Protein AF-A0A3C0S0K2-F1 (afdb_monomer_lite)

Secondary structure (DSSP, 8-state):
-TTGGGPPP---TTHHHHHHHHHHHHHHHTT-HHHHHHHHHHHHHH---TTHHHHHHHHHHHHHHHTT-HHHHHHHHHHHHHH-TTSTTGGGHHHHHHHHHTT-

Foldseek 3Di:
DVVLVPDDDPLDLPVNLVSLQVVLVVCVVVVVLVSSLVSLVCSLVVHDDLERNLVSLQSNLVSCVVVVVLVSSLVSLVCCVPVRCVHPNVVCSVVSNVVSVVSD

Structure (mmCIF, N/CA/C/O backbone):
data_AF-A0A3C0S0K2-F1
#
_entry.id   AF-A0A3C0S0K2-F1
#
loop_
_atom_site.group_PDB
_atom_site.id
_atom_site.type_symbol
_atom_site.label_atom_id
_atom_site.label_alt_id
_atom_site.label_comp_id
_atom_site.label_asym_id
_atom_site.label_entity_id
_atom_site.label_seq_id
_atom_site.pdbx_PDB_ins_code
_atom_site.Cartn_x
_atom_site.Cartn_y
_atom_site.Cartn_z
_atom_site.occupancy
_atom_site.B_iso_or_equiv
_atom_site.auth_seq_id
_atom_site.auth_comp_id
_atom_site.auth_asym_id
_atom_site.auth_atom_id
_atom_site.pdbx_PDB_model_num
ATOM 1 N N . ALA A 1 1 ? -3.586 -6.189 -18.443 1.00 55.25 1 ALA A N 1
ATOM 2 C CA . ALA A 1 1 ? -2.482 -7.106 -18.078 1.00 55.25 1 ALA A CA 1
ATOM 3 C C . ALA A 1 1 ? -1.516 -7.394 -19.241 1.00 55.25 1 ALA A C 1
ATOM 5 O O . ALA A 1 1 ? -0.337 -7.124 -19.076 1.00 55.25 1 ALA A O 1
ATOM 6 N N . LYS A 1 2 ? -1.979 -7.833 -20.431 1.00 55.84 2 LYS A N 1
ATOM 7 C CA . LYS A 1 2 ? -1.125 -8.207 -21.593 1.00 55.84 2 LYS A CA 1
ATOM 8 C C . LYS A 1 2 ? -0.047 -7.196 -22.038 1.00 55.84 2 LYS A C 1
ATOM 10 O O . LYS A 1 2 ? 0.956 -7.594 -22.612 1.00 55.84 2 LYS A O 1
ATOM 15 N N . ALA A 1 3 ? -0.228 -5.895 -21.796 1.00 57.72 3 ALA A N 1
ATOM 16 C CA . ALA A 1 3 ? 0.758 -4.880 -22.187 1.00 57.72 3 ALA A CA 1
ATOM 17 C C . ALA A 1 3 ? 2.053 -4.923 -21.348 1.00 57.72 3 ALA A C 1
ATOM 19 O O . ALA A 1 3 ? 3.106 -4.538 -21.847 1.00 57.72 3 ALA A O 1
ATOM 20 N N . LEU A 1 4 ? 1.990 -5.416 -20.105 1.00 62.00 4 LEU A N 1
ATOM 21 C CA . LEU A 1 4 ? 3.137 -5.450 -19.190 1.00 62.00 4 LEU A CA 1
ATOM 22 C C . LEU A 1 4 ? 3.969 -6.738 -19.331 1.00 62.00 4 LEU A C 1
ATOM 24 O O . LEU A 1 4 ? 5.100 -6.778 -18.865 1.00 62.00 4 LEU A O 1
ATOM 28 N N . GLU A 1 5 ? 3.469 -7.759 -20.042 1.00 61.16 5 GLU A N 1
ATOM 29 C CA . GLU A 1 5 ? 4.178 -9.036 -20.271 1.00 61.16 5 GLU A CA 1
ATOM 30 C C . GLU A 1 5 ? 5.475 -8.880 -21.083 1.00 61.16 5 GLU A C 1
ATOM 32 O O . GLU A 1 5 ? 6.340 -9.748 -21.042 1.00 61.16 5 GLU A O 1
ATOM 37 N N . LYS A 1 6 ? 5.625 -7.775 -21.825 1.00 69.06 6 LYS A N 1
ATOM 38 C CA . LYS A 1 6 ? 6.830 -7.481 -22.619 1.00 69.06 6 LYS A CA 1
ATOM 39 C C . LYS A 1 6 ? 7.910 -6.732 -21.837 1.00 69.06 6 LYS A C 1
ATOM 41 O O . LYS A 1 6 ? 8.968 -6.451 -22.394 1.00 69.06 6 LYS A O 1
ATOM 46 N N . TYR A 1 7 ? 7.641 -6.363 -20.588 1.00 76.31 7 TYR A N 1
ATOM 47 C CA . TYR A 1 7 ? 8.609 -5.656 -19.764 1.00 76.31 7 TYR A CA 1
ATOM 48 C C . TYR A 1 7 ? 9.635 -6.635 -19.185 1.00 76.31 7 TYR A C 1
ATOM 50 O O . TYR A 1 7 ? 9.279 -7.581 -18.485 1.00 76.31 7 TYR A O 1
ATOM 58 N N . ALA A 1 8 ? 10.915 -6.384 -19.454 1.00 78.75 8 ALA A N 1
ATOM 59 C CA . ALA A 1 8 ? 12.014 -7.048 -18.768 1.00 78.75 8 ALA A CA 1
ATOM 60 C C . ALA A 1 8 ? 12.430 -6.197 -17.554 1.00 78.75 8 ALA A C 1
ATOM 62 O O . ALA A 1 8 ? 12.617 -4.990 -17.728 1.00 78.75 8 ALA A O 1
ATOM 63 N N . PRO A 1 9 ? 12.593 -6.785 -16.351 1.00 79.06 9 PRO A N 1
ATOM 64 C CA . PRO A 1 9 ? 13.119 -6.066 -15.193 1.00 79.06 9 PRO A CA 1
ATOM 65 C C . PRO A 1 9 ? 14.435 -5.372 -15.541 1.00 79.06 9 PRO A C 1
ATOM 67 O O . PRO A 1 9 ? 15.355 -6.017 -16.047 1.00 79.06 9 PRO A O 1
ATOM 70 N N . THR A 1 10 ? 14.529 -4.069 -15.282 1.00 86.56 10 THR A N 1
ATOM 71 C CA . THR A 1 10 ? 15.724 -3.284 -15.622 1.00 86.56 10 THR A CA 1
ATOM 72 C C . THR A 1 10 ? 16.639 -3.073 -14.420 1.00 86.56 10 THR A C 1
ATOM 74 O O . THR A 1 10 ? 17.735 -2.537 -14.571 1.00 86.56 10 THR A O 1
ATOM 77 N N . GLY A 1 11 ? 16.201 -3.486 -13.224 1.00 87.06 11 GLY A N 1
ATOM 78 C CA . GLY A 1 11 ? 16.875 -3.188 -11.962 1.00 87.06 11 GLY A CA 1
ATOM 79 C C . GLY A 1 11 ? 16.614 -1.759 -11.482 1.00 87.06 11 GLY A C 1
ATOM 80 O O . GLY A 1 11 ? 17.217 -1.315 -10.505 1.00 87.06 11 GLY A O 1
ATOM 81 N N . SER A 1 12 ? 15.718 -1.026 -12.148 1.00 93.38 12 SER A N 1
ATOM 82 C CA . SER A 1 12 ? 15.357 0.325 -11.743 1.00 93.38 12 SER A CA 1
ATOM 83 C C . SER A 1 12 ? 14.617 0.284 -10.415 1.00 93.38 12 SER A C 1
ATOM 85 O O . SER A 1 12 ? 13.582 -0.367 -10.287 1.00 93.38 12 SER A O 1
ATOM 87 N N . GLN A 1 13 ? 15.094 1.060 -9.444 1.00 94.06 13 GLN A N 1
ATOM 88 C CA . GLN A 1 13 ? 14.435 1.181 -8.143 1.00 94.06 13 GLN A CA 1
ATOM 89 C C . GLN A 1 13 ? 13.025 1.780 -8.239 1.00 94.06 13 GLN A C 1
ATOM 91 O O . GLN A 1 13 ? 12.244 1.622 -7.311 1.00 94.06 13 GLN A O 1
ATOM 96 N N . ILE A 1 14 ? 12.684 2.438 -9.353 1.00 94.62 14 ILE A N 1
ATOM 97 C CA . ILE A 1 14 ? 11.382 3.083 -9.557 1.00 94.62 14 ILE A CA 1
ATOM 98 C C . ILE A 1 14 ? 10.550 2.364 -10.622 1.00 94.62 14 ILE A C 1
ATOM 100 O O . ILE A 1 14 ? 9.375 2.093 -10.389 1.00 94.62 14 ILE A O 1
ATOM 104 N N . LEU A 1 15 ? 11.124 2.034 -11.786 1.00 93.88 15 LEU A N 1
ATOM 105 C CA . LEU A 1 15 ? 10.339 1.452 -12.883 1.00 93.88 15 LEU A CA 1
ATOM 106 C C . LEU A 1 15 ? 9.921 0.009 -12.598 1.00 93.88 15 LEU A C 1
ATOM 108 O O . LEU A 1 15 ? 8.774 -0.344 -12.870 1.00 93.88 15 LEU A O 1
ATOM 112 N N . ASP A 1 16 ? 10.810 -0.802 -12.020 1.00 93.88 16 ASP A N 1
ATOM 113 C CA . ASP A 1 16 ? 10.502 -2.196 -11.707 1.00 93.88 16 ASP A CA 1
ATOM 114 C C . ASP A 1 16 ? 9.286 -2.319 -10.758 1.00 93.88 16 ASP A C 1
ATOM 116 O O . ASP A 1 16 ? 8.330 -3.012 -11.121 1.00 93.88 16 ASP A O 1
ATOM 120 N N . PRO A 1 17 ? 9.251 -1.668 -9.569 1.00 96.50 17 PRO A N 1
ATOM 121 C CA . PRO A 1 17 ? 8.077 -1.738 -8.700 1.00 96.50 17 PRO A CA 1
ATOM 122 C C . PRO A 1 17 ? 6.837 -1.125 -9.354 1.00 96.50 17 PRO A C 1
ATOM 124 O O . PRO A 1 17 ? 5.742 -1.657 -9.179 1.00 96.50 17 PRO A O 1
ATOM 127 N N . LEU A 1 18 ? 6.987 -0.058 -10.149 1.00 95.69 18 LEU A N 1
ATOM 128 C CA . LEU A 1 18 ? 5.862 0.579 -10.831 1.00 95.69 18 LEU A CA 1
ATOM 129 C C . LEU A 1 18 ? 5.157 -0.383 -11.794 1.00 95.69 18 LEU A C 1
ATOM 131 O O . LEU A 1 18 ? 3.934 -0.488 -11.761 1.00 95.69 18 LEU A O 1
ATOM 135 N N . VAL A 1 19 ? 5.903 -1.134 -12.608 1.00 94.81 19 VAL A N 1
ATOM 136 C CA . VAL A 1 19 ? 5.323 -2.118 -13.538 1.00 94.81 19 VAL A CA 1
ATOM 137 C C . VAL A 1 19 ? 4.598 -3.244 -12.797 1.00 94.81 19 VAL A C 1
ATOM 139 O O . VAL A 1 19 ? 3.490 -3.635 -13.183 1.00 94.81 19 VAL A O 1
ATOM 142 N N . ILE A 1 20 ? 5.186 -3.748 -11.709 1.00 95.38 20 ILE A N 1
ATOM 143 C CA . ILE A 1 20 ? 4.558 -4.783 -10.878 1.00 95.38 20 ILE A CA 1
ATOM 144 C C . ILE A 1 20 ? 3.252 -4.245 -10.281 1.00 95.38 20 ILE A C 1
ATOM 146 O O . ILE A 1 20 ? 2.206 -4.885 -10.376 1.00 95.38 20 ILE A O 1
ATOM 150 N N . GLY A 1 21 ? 3.280 -3.036 -9.726 1.00 96.94 21 GLY A N 1
ATOM 151 C CA . GLY A 1 21 ? 2.112 -2.427 -9.110 1.00 96.94 21 GLY A CA 1
ATOM 152 C C . GLY A 1 21 ? 1.009 -2.055 -10.102 1.00 96.94 21 GLY A C 1
ATOM 153 O O . GLY A 1 21 ? -0.161 -2.260 -9.800 1.00 96.94 21 GLY A O 1
ATOM 154 N N . LEU A 1 22 ? 1.349 -1.626 -11.322 1.00 96.31 22 LEU A N 1
ATOM 155 C CA . LEU A 1 22 ? 0.379 -1.429 -12.410 1.00 96.31 22 LEU A CA 1
ATOM 156 C C . LEU A 1 22 ? -0.300 -2.742 -12.834 1.00 96.31 22 LEU A C 1
ATOM 158 O O . LEU A 1 22 ? -1.445 -2.741 -13.290 1.00 96.31 22 LEU A O 1
ATOM 162 N N . THR A 1 23 ? 0.376 -3.881 -12.660 1.00 95.44 23 THR A N 1
ATOM 163 C CA . THR A 1 23 ? -0.264 -5.194 -12.820 1.00 95.44 23 THR A CA 1
ATOM 164 C C . THR A 1 23 ? -1.283 -5.434 -11.705 1.00 95.44 23 THR A C 1
ATOM 166 O O . THR A 1 23 ? -2.386 -5.902 -11.986 1.00 95.44 23 THR A O 1
ATOM 169 N N . GLY A 1 24 ? -0.957 -5.043 -10.469 1.00 97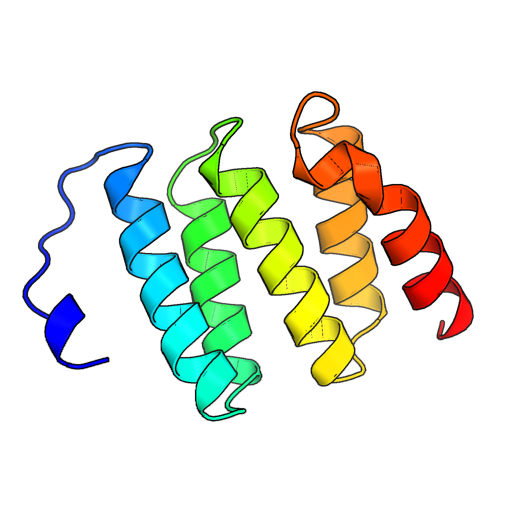.25 24 GLY A N 1
ATOM 170 C CA . GLY A 1 24 ? -1.898 -5.023 -9.346 1.00 97.25 24 GLY A CA 1
ATOM 171 C C . GLY A 1 24 ? -3.116 -4.135 -9.606 1.00 97.25 24 GLY A C 1
ATOM 172 O O . GLY A 1 24 ? -4.239 -4.591 -9.410 1.00 97.25 24 GLY A O 1
ATOM 173 N N . ASP A 1 25 ? -2.914 -2.929 -10.149 1.00 97.75 25 ASP A N 1
ATOM 174 C CA . ASP A 1 25 ? -3.999 -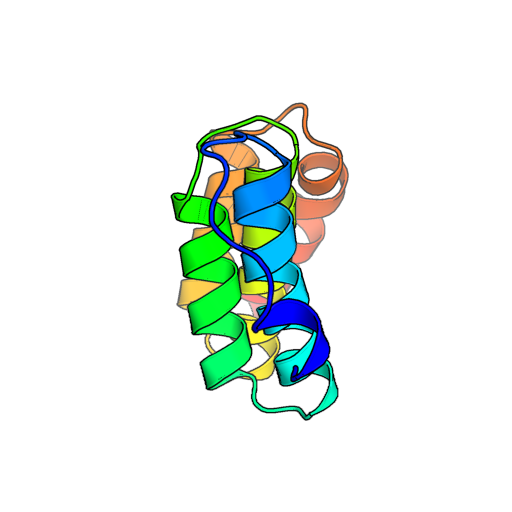2.023 -10.559 1.00 97.75 25 ASP A CA 1
ATOM 175 C C . ASP A 1 25 ? -4.939 -2.705 -11.558 1.00 97.75 25 ASP A C 1
ATOM 177 O O . ASP A 1 25 ? -6.149 -2.719 -11.355 1.00 97.75 25 ASP A O 1
ATOM 181 N N . ALA A 1 26 ? -4.398 -3.375 -12.581 1.00 96.50 26 ALA A N 1
ATOM 182 C CA . ALA A 1 26 ? -5.219 -4.092 -13.552 1.00 96.50 26 ALA A CA 1
ATOM 183 C C . ALA A 1 26 ? -6.077 -5.208 -12.922 1.00 96.50 26 ALA A C 1
ATOM 185 O O . ALA A 1 26 ? -7.200 -5.426 -13.370 1.00 96.50 26 ALA A O 1
ATOM 186 N N . TYR A 1 27 ? -5.576 -5.917 -11.906 1.00 96.62 27 TYR A N 1
ATOM 187 C CA . TYR A 1 27 ? -6.373 -6.915 -11.180 1.00 96.62 27 TYR A CA 1
ATOM 188 C C . TYR A 1 27 ? -7.389 -6.278 -10.226 1.00 96.62 27 TYR A C 1
ATOM 190 O O . TYR A 1 27 ? -8.503 -6.788 -10.105 1.00 96.62 27 TYR A O 1
ATOM 198 N N . SER A 1 28 ? -7.044 -5.147 -9.608 1.00 97.62 28 SER A N 1
ATOM 199 C CA . SER A 1 28 ? -7.950 -4.373 -8.755 1.00 97.62 28 SER A CA 1
ATOM 200 C C . SER A 1 28 ? -9.171 -3.873 -9.536 1.00 97.62 28 SER A C 1
ATOM 202 O O . SER A 1 28 ? -10.302 -4.040 -9.080 1.00 97.62 28 SER A O 1
ATOM 204 N N . GLU A 1 29 ? -8.970 -3.372 -10.761 1.00 96.69 29 GLU A N 1
ATOM 205 C CA . GLU A 1 29 ? -10.058 -2.961 -11.667 1.00 96.69 29 GLU A CA 1
ATOM 206 C C . GLU A 1 29 ? -10.978 -4.131 -12.063 1.00 96.69 29 GLU A C 1
ATOM 208 O O . GLU A 1 29 ? -12.179 -3.958 -12.265 1.00 96.69 29 GLU A O 1
ATOM 213 N N . LEU A 1 30 ? -10.439 -5.353 -12.118 1.00 96.62 30 LEU A N 1
ATOM 214 C CA . LEU A 1 30 ? -11.215 -6.582 -12.330 1.00 96.62 30 LEU A CA 1
ATOM 215 C C . LEU A 1 30 ? -11.872 -7.111 -11.043 1.00 96.62 30 LEU A C 1
ATOM 217 O O . LEU A 1 30 ? -12.514 -8.161 -11.078 1.00 96.62 30 LEU A O 1
ATOM 221 N N . LYS A 1 31 ? -11.711 -6.406 -9.915 1.00 96.94 31 LYS A N 1
ATOM 222 C CA . LYS A 1 31 ? -12.130 -6.817 -8.566 1.00 96.94 31 LYS A CA 1
ATOM 223 C C . LYS A 1 31 ? -11.514 -8.140 -8.093 1.00 96.94 31 LYS A C 1
ATOM 225 O O . LYS A 1 31 ? -11.995 -8.740 -7.134 1.00 96.94 31 LYS A O 1
ATOM 230 N N . ASP A 1 32 ? -10.422 -8.585 -8.720 1.00 97.81 32 ASP A N 1
ATOM 231 C CA . ASP A 1 32 ? -9.609 -9.710 -8.245 1.00 97.81 32 ASP A CA 1
ATOM 232 C C . ASP A 1 32 ? -8.632 -9.191 -7.180 1.00 97.81 32 ASP A C 1
ATOM 234 O O . ASP A 1 32 ? -7.426 -9.045 -7.398 1.00 97.81 32 ASP A O 1
ATOM 238 N N . TYR A 1 33 ? -9.185 -8.837 -6.016 1.00 98.12 33 TYR A N 1
ATOM 239 C CA . TYR A 1 33 ? -8.435 -8.185 -4.940 1.00 98.12 33 TYR A CA 1
ATO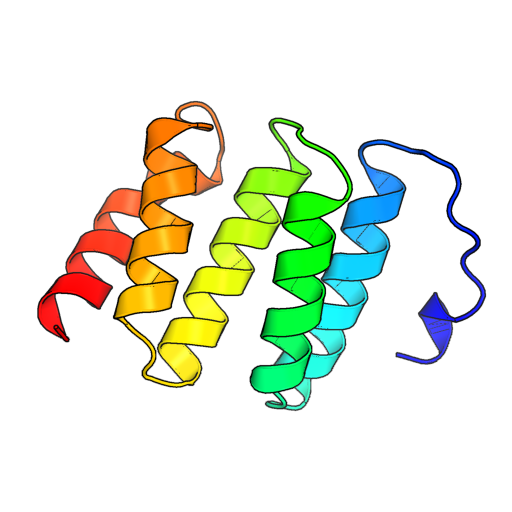M 240 C C . TYR A 1 33 ? -7.334 -9.067 -4.357 1.00 98.12 33 TYR A C 1
ATOM 242 O O . TYR A 1 33 ? -6.314 -8.549 -3.906 1.00 98.12 33 TYR A O 1
ATOM 250 N N . LYS A 1 34 ? -7.500 -10.392 -4.429 1.00 97.62 34 LYS A N 1
ATOM 251 C CA . LYS A 1 34 ? -6.477 -11.342 -3.999 1.00 97.62 34 LYS A CA 1
ATOM 252 C C . LYS A 1 34 ? -5.217 -11.202 -4.853 1.00 97.62 34 LYS A C 1
ATOM 254 O O . LYS A 1 34 ? -4.142 -10.962 -4.312 1.00 97.62 34 LYS A O 1
ATOM 259 N N . LYS A 1 35 ? -5.346 -11.258 -6.185 1.00 97.00 35 LYS A N 1
ATOM 260 C CA . LYS A 1 35 ? -4.190 -11.040 -7.068 1.00 97.00 35 LYS A CA 1
ATOM 261 C C . LYS A 1 35 ? -3.664 -9.616 -6.979 1.00 97.00 35 LYS A C 1
ATOM 263 O O . LYS A 1 35 ? -2.452 -9.422 -6.998 1.00 97.00 35 LYS A O 1
ATOM 268 N N . ALA A 1 36 ? -4.544 -8.621 -6.868 1.00 98.50 36 ALA A N 1
ATOM 269 C CA . ALA A 1 36 ? -4.117 -7.235 -6.697 1.00 98.50 36 ALA A CA 1
ATOM 270 C C . ALA A 1 36 ? -3.205 -7.080 -5.467 1.00 98.50 36 ALA A C 1
ATOM 272 O O . ALA A 1 36 ? -2.126 -6.498 -5.579 1.00 98.50 36 ALA A O 1
ATOM 273 N N . ALA A 1 37 ? -3.586 -7.673 -4.329 1.00 98.62 37 ALA A N 1
ATOM 274 C CA . ALA A 1 37 ? -2.783 -7.679 -3.111 1.00 98.62 37 ALA A CA 1
ATOM 275 C C . ALA A 1 37 ? -1.416 -8.351 -3.321 1.00 98.62 37 ALA A C 1
ATOM 277 O O . ALA A 1 37 ? -0.394 -7.767 -2.957 1.00 98.62 37 ALA A O 1
ATOM 278 N N . ASP A 1 38 ? -1.371 -9.515 -3.979 1.00 98.19 38 ASP A N 1
ATOM 279 C CA . ASP A 1 38 ? -0.111 -10.210 -4.277 1.00 98.19 38 ASP A CA 1
ATOM 280 C C . ASP A 1 38 ? 0.852 -9.331 -5.093 1.00 98.19 38 ASP A C 1
ATOM 282 O O . ASP A 1 38 ? 2.050 -9.274 -4.800 1.00 98.19 38 ASP A O 1
ATOM 286 N N . TYR A 1 39 ? 0.345 -8.620 -6.105 1.00 98.19 39 TYR A N 1
ATOM 287 C CA . TYR A 1 39 ? 1.162 -7.728 -6.930 1.00 98.19 39 TYR A CA 1
ATOM 288 C C . TYR A 1 39 ? 1.569 -6.449 -6.197 1.00 98.19 39 TYR A C 1
ATOM 290 O O . TYR A 1 39 ? 2.725 -6.045 -6.297 1.00 98.19 39 TYR A O 1
ATOM 298 N N . TYR A 1 40 ? 0.685 -5.814 -5.425 1.00 98.69 40 TYR A N 1
ATOM 299 C CA . TYR A 1 40 ? 1.072 -4.631 -4.648 1.00 98.69 40 TYR A CA 1
ATOM 300 C C . TYR A 1 40 ? 2.097 -4.959 -3.565 1.00 98.69 40 TYR A C 1
ATOM 302 O O . TYR A 1 40 ? 3.036 -4.188 -3.367 1.00 98.69 40 TYR A O 1
ATOM 310 N N . LYS A 1 41 ? 1.977 -6.122 -2.914 1.00 98.56 41 LYS A N 1
ATOM 311 C CA . LYS A 1 41 ? 2.985 -6.605 -1.968 1.00 98.56 41 LYS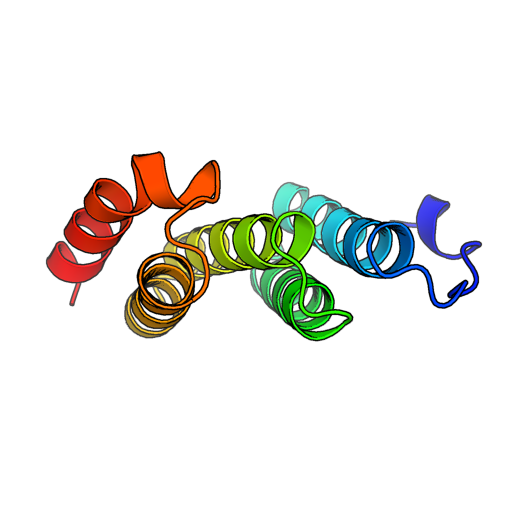 A CA 1
ATOM 312 C C . LYS A 1 41 ? 4.334 -6.779 -2.661 1.00 98.56 41 LYS A C 1
ATOM 314 O O . LYS A 1 41 ? 5.310 -6.173 -2.224 1.00 98.56 41 LYS A O 1
ATOM 319 N N . GLN A 1 42 ? 4.371 -7.495 -3.788 1.00 97.62 42 GLN A N 1
ATOM 320 C CA . GLN A 1 42 ? 5.588 -7.644 -4.594 1.00 97.62 42 GLN A CA 1
ATOM 321 C C . GLN A 1 42 ? 6.174 -6.293 -5.022 1.00 97.62 42 GLN A C 1
ATOM 323 O O . GLN A 1 42 ? 7.381 -6.099 -4.933 1.00 97.62 42 GLN A O 1
ATOM 328 N N . ALA A 1 43 ? 5.341 -5.340 -5.443 1.00 97.81 43 ALA A N 1
ATOM 329 C CA . ALA A 1 43 ? 5.785 -4.006 -5.834 1.00 97.81 43 ALA A CA 1
ATOM 330 C C . ALA A 1 43 ? 6.406 -3.242 -4.655 1.00 97.81 43 ALA A C 1
ATOM 332 O O . ALA A 1 43 ? 7.468 -2.645 -4.803 1.00 97.81 43 ALA A O 1
ATOM 333 N N . SER A 1 44 ? 5.793 -3.317 -3.469 1.00 98.06 44 SER A N 1
ATOM 334 C CA . SER A 1 44 ? 6.322 -2.685 -2.253 1.00 98.06 44 SER A CA 1
ATOM 335 C C . SER A 1 44 ? 7.636 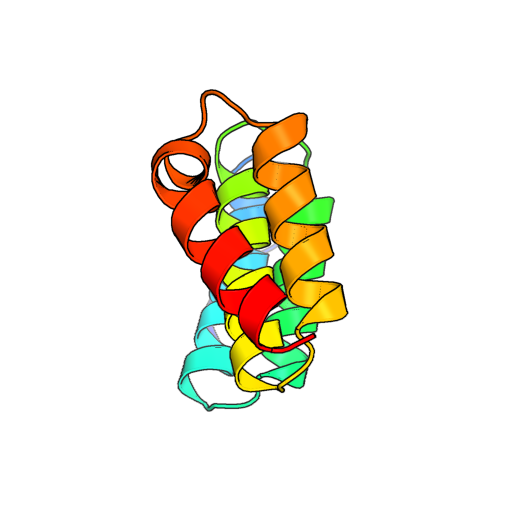-3.308 -1.761 1.00 98.06 44 SER A C 1
ATOM 337 O O . SER A 1 44 ? 8.432 -2.633 -1.115 1.00 98.06 44 SER A O 1
ATOM 339 N N . GLU A 1 45 ? 7.880 -4.582 -2.079 1.00 96.88 45 GLU A N 1
ATOM 340 C CA . GLU A 1 45 ? 9.074 -5.338 -1.671 1.00 96.88 45 GLU A CA 1
ATOM 341 C C . GLU A 1 45 ? 10.178 -5.338 -2.743 1.00 96.88 45 GLU A C 1
ATOM 343 O O . GLU A 1 45 ? 11.333 -5.626 -2.435 1.00 96.88 45 GLU A O 1
ATOM 348 N N . LYS A 1 46 ? 9.855 -4.992 -3.998 1.00 96.06 46 LYS A N 1
ATOM 349 C CA . LYS A 1 46 ? 10.791 -5.029 -5.133 1.00 96.06 46 LYS A CA 1
ATOM 350 C C . LYS A 1 46 ? 11.967 -4.069 -4.960 1.00 96.06 46 LYS A C 1
ATOM 352 O O . LYS A 1 46 ? 13.081 -4.378 -5.381 1.00 96.06 46 LYS A O 1
ATOM 357 N N . SER A 1 47 ? 11.718 -2.900 -4.379 1.00 91.94 47 SER A N 1
ATOM 358 C CA . SER A 1 47 ? 12.743 -1.923 -4.031 1.00 91.94 47 SER A CA 1
ATOM 359 C C . SER A 1 47 ? 12.253 -1.065 -2.872 1.00 91.94 47 SER A C 1
ATOM 361 O O . SER A 1 47 ? 11.104 -0.630 -2.877 1.00 91.94 47 SER A O 1
ATOM 363 N N . SER A 1 48 ? 13.124 -0.808 -1.895 1.00 90.62 48 SER A N 1
ATOM 364 C CA . SER A 1 48 ? 12.835 0.118 -0.800 1.00 90.62 48 SER A CA 1
ATOM 365 C C . SER A 1 48 ? 13.204 1.536 -1.226 1.00 90.62 48 SER A C 1
ATOM 367 O O . SER A 1 48 ? 14.385 1.854 -1.351 1.00 90.62 48 SER A O 1
ATOM 369 N N . ASN A 1 49 ? 12.206 2.384 -1.468 1.00 93.62 49 ASN A N 1
ATOM 370 C CA . ASN A 1 49 ? 12.393 3.797 -1.794 1.00 93.62 49 ASN A CA 1
ATOM 371 C C . ASN A 1 49 ? 11.193 4.637 -1.342 1.00 93.62 49 ASN A C 1
ATOM 373 O O . ASN A 1 49 ? 10.065 4.156 -1.268 1.00 93.62 49 ASN A O 1
ATOM 377 N N . SER A 1 50 ? 11.430 5.925 -1.102 1.00 95.19 50 SER A N 1
ATOM 378 C CA . SER A 1 50 ? 10.436 6.839 -0.524 1.00 95.19 50 SER A CA 1
ATOM 379 C C . SER A 1 50 ? 9.287 7.229 -1.460 1.00 95.19 50 SER A C 1
ATOM 381 O O . SER A 1 50 ? 8.431 8.009 -1.060 1.00 95.19 50 SER A O 1
ATOM 383 N N . TYR A 1 51 ? 9.260 6.715 -2.694 1.00 96.06 51 TYR A N 1
ATOM 384 C CA . TYR A 1 51 ? 8.219 7.026 -3.674 1.00 96.06 51 TYR A CA 1
ATOM 385 C C . TYR A 1 51 ? 7.285 5.836 -3.922 1.00 96.06 51 TYR A C 1
ATOM 387 O O . TYR A 1 51 ? 6.104 5.877 -3.595 1.00 96.06 51 TYR A O 1
ATOM 395 N N . THR A 1 52 ? 7.805 4.743 -4.478 1.00 97.94 52 THR A N 1
ATOM 396 C CA . THR A 1 52 ? 6.983 3.592 -4.884 1.00 97.94 52 THR A CA 1
ATOM 397 C C . THR A 1 52 ? 6.619 2.668 -3.724 1.00 97.94 52 THR A C 1
ATOM 399 O O . THR A 1 52 ? 5.531 2.093 -3.737 1.00 97.94 52 THR A O 1
ATOM 402 N N . THR A 1 53 ? 7.465 2.539 -2.695 1.00 98.50 53 THR A N 1
ATOM 403 C CA . THR A 1 53 ? 7.151 1.691 -1.537 1.00 98.50 53 THR A CA 1
ATOM 404 C C . THR A 1 53 ? 5.905 2.174 -0.780 1.00 98.50 53 THR A C 1
ATOM 406 O O . THR A 1 53 ? 4.969 1.379 -0.659 1.00 98.50 53 THR A O 1
ATOM 409 N N . PRO A 1 54 ? 5.808 3.439 -0.314 1.00 98.56 54 PRO A N 1
ATOM 410 C CA . PRO A 1 54 ? 4.602 3.915 0.368 1.00 98.56 54 PRO A CA 1
ATOM 411 C C . PRO A 1 54 ? 3.366 3.919 -0.543 1.00 98.56 54 PRO A C 1
ATOM 413 O O . PRO A 1 54 ? 2.285 3.525 -0.097 1.00 98.56 54 PRO A O 1
ATOM 416 N N . LEU A 1 55 ? 3.524 4.246 -1.832 1.00 98.56 55 LEU A N 1
ATOM 417 C CA . LEU A 1 55 ? 2.452 4.171 -2.829 1.00 98.56 55 LEU A CA 1
ATOM 418 C C . LEU A 1 55 ? 1.811 2.776 -2.889 1.00 98.56 55 LEU A C 1
ATOM 420 O O . LEU A 1 55 ? 0.584 2.642 -2.814 1.00 98.56 55 LEU A O 1
ATOM 424 N N . PHE A 1 56 ? 2.626 1.724 -3.018 1.00 98.69 56 PHE A N 1
ATOM 425 C CA . PHE A 1 56 ? 2.109 0.360 -3.138 1.00 98.69 56 PHE A CA 1
ATOM 426 C C . PHE A 1 56 ? 1.693 -0.253 -1.807 1.00 98.69 56 PHE A C 1
ATOM 428 O O . PHE A 1 56 ? 0.743 -1.031 -1.795 1.00 98.69 56 PHE A O 1
ATOM 435 N N .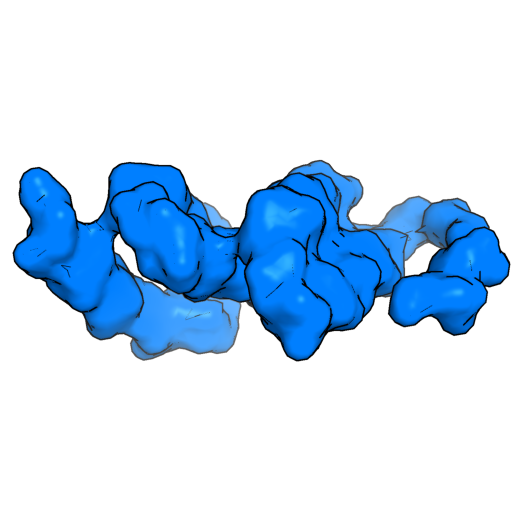 LEU A 1 57 ? 2.285 0.157 -0.682 1.00 98.81 57 LEU A N 1
ATOM 436 C CA . LEU A 1 57 ? 1.751 -0.182 0.640 1.00 98.81 57 LEU A CA 1
ATOM 437 C C . LEU A 1 57 ? 0.342 0.391 0.840 1.00 98.81 57 LEU A C 1
ATOM 439 O O . LEU A 1 57 ? -0.525 -0.298 1.374 1.00 98.81 57 LEU A O 1
ATOM 443 N N . LYS A 1 58 ? 0.073 1.619 0.371 1.00 98.75 58 LYS A N 1
ATOM 444 C CA . LYS A 1 58 ? -1.262 2.222 0.489 1.00 98.75 58 LYS A CA 1
ATOM 445 C C . LYS A 1 58 ? -2.277 1.447 -0.343 1.00 98.75 58 LYS A C 1
ATOM 447 O O . LYS A 1 58 ? -3.343 1.101 0.156 1.00 98.75 58 LYS A O 1
ATOM 452 N N . LYS A 1 59 ? -1.940 1.145 -1.601 1.00 98.81 59 LYS A N 1
ATOM 453 C CA . LYS A 1 59 ? -2.791 0.337 -2.490 1.00 98.81 59 LYS A CA 1
ATOM 454 C C . LYS A 1 59 ? -3.037 -1.064 -1.925 1.00 98.81 59 LYS A C 1
ATOM 456 O O . LYS A 1 59 ? -4.175 -1.522 -1.951 1.00 98.81 59 LYS A O 1
ATOM 461 N N . LEU A 1 60 ? -2.008 -1.695 -1.354 1.00 98.88 60 LEU A N 1
ATOM 462 C CA . LEU A 1 60 ? -2.117 -2.976 -0.658 1.00 98.88 60 LEU A CA 1
ATOM 463 C C . LEU A 1 60 ? -3.109 -2.906 0.513 1.00 98.88 60 LEU A C 1
ATOM 465 O O . LEU A 1 60 ? -3.991 -3.754 0.615 1.00 98.88 60 LEU A O 1
ATOM 469 N N . GLY A 1 61 ? -3.013 -1.876 1.358 1.00 98.75 61 GLY A N 1
ATOM 470 C CA . GLY A 1 61 ? -3.962 -1.678 2.453 1.00 98.75 61 GLY A CA 1
ATOM 471 C C . GLY A 1 61 ? -5.403 -1.501 1.966 1.00 98.75 61 GLY A C 1
ATOM 472 O O . GLY A 1 61 ? -6.307 -2.140 2.498 1.00 98.75 61 GLY A O 1
ATOM 473 N N . LEU A 1 62 ? -5.617 -0.735 0.892 1.00 98.75 62 LEU A N 1
ATOM 474 C CA . LEU A 1 62 ? -6.953 -0.511 0.327 1.00 98.75 62 LEU A CA 1
ATOM 475 C C . LEU A 1 62 ? -7.587 -1.804 -0.207 1.00 98.75 62 LEU A C 1
ATOM 477 O O . LEU A 1 62 ? -8.781 -2.030 -0.015 1.00 98.75 62 LEU A O 1
ATOM 481 N N . VAL A 1 63 ? -6.809 -2.673 -0.862 1.00 98.69 63 VAL A N 1
ATOM 482 C CA . VAL A 1 63 ? -7.345 -3.965 -1.324 1.00 98.69 63 VAL A CA 1
ATOM 483 C C . VAL A 1 63 ? -7.527 -4.966 -0.193 1.00 98.69 63 VAL A C 1
ATOM 485 O O . VAL A 1 63 ? -8.398 -5.827 -0.305 1.00 98.69 63 VAL A O 1
ATOM 488 N N . TYR A 1 64 ? -6.761 -4.871 0.895 1.00 98.81 64 TYR A N 1
ATOM 489 C CA . TYR A 1 64 ? -7.040 -5.649 2.100 1.00 98.81 64 TYR A CA 1
ATOM 490 C C . TYR A 1 64 ? -8.355 -5.216 2.754 1.00 98.81 64 TYR A C 1
ATOM 492 O O . TYR A 1 64 ? -9.162 -6.075 3.100 1.00 98.81 64 TYR A O 1
ATOM 500 N N . GLU A 1 65 ? -8.648 -3.914 2.817 1.00 98.56 65 GLU A N 1
ATOM 501 C CA . GLU A 1 65 ? -9.963 -3.425 3.257 1.00 98.56 65 GLU A CA 1
ATOM 502 C C . GLU A 1 65 ? -11.098 -3.950 2.371 1.00 98.56 65 GLU A C 1
ATOM 504 O O . GLU A 1 65 ? -12.102 -4.435 2.884 1.00 98.56 65 GLU A O 1
ATOM 509 N N . ALA A 1 66 ? -10.923 -3.940 1.044 1.00 98.25 66 ALA A N 1
ATOM 510 C CA . ALA A 1 66 ? -11.908 -4.501 0.113 1.00 98.25 66 ALA A CA 1
ATOM 511 C C . ALA A 1 66 ? -12.143 -6.015 0.313 1.00 98.25 66 ALA A C 1
ATOM 513 O O . ALA A 1 66 ? -13.195 -6.537 -0.054 1.00 98.25 66 ALA A O 1
ATOM 514 N N . GLN A 1 67 ? -11.177 -6.716 0.911 1.00 98.19 67 GLN A N 1
ATOM 515 C CA . GLN A 1 67 ? -11.267 -8.126 1.299 1.00 98.19 67 GLN A CA 1
ATOM 516 C C . GLN A 1 67 ? -11.775 -8.329 2.737 1.00 98.19 67 GLN A C 1
ATOM 518 O O . GLN A 1 67 ? -11.897 -9.470 3.173 1.00 98.19 67 GLN A O 1
ATOM 523 N N . ASN A 1 68 ? -12.098 -7.254 3.466 1.00 98.12 68 ASN A N 1
ATOM 524 C CA . ASN A 1 68 ? -12.374 -7.247 4.909 1.00 98.12 68 ASN A CA 1
ATOM 525 C C . ASN A 1 68 ? -11.205 -7.750 5.780 1.00 98.12 68 ASN A C 1
ATOM 527 O O . ASN A 1 68 ? -11.403 -8.113 6.939 1.00 98.12 68 ASN A O 1
ATOM 531 N N . ASP A 1 69 ? -9.978 -7.757 5.254 1.00 98.50 69 ASP A N 1
ATOM 532 C CA . ASP A 1 69 ? -8.771 -8.076 6.019 1.00 98.50 69 ASP A CA 1
ATOM 533 C C . ASP A 1 69 ? -8.197 -6.807 6.668 1.00 98.50 69 ASP A C 1
ATOM 535 O O . ASP A 1 69 ? -7.148 -6.272 6.296 1.00 98.50 69 ASP A O 1
ATOM 539 N N . TYR A 1 70 ? -8.921 -6.294 7.661 1.00 98.62 70 TYR A N 1
ATOM 540 C CA . TYR A 1 70 ? -8.569 -5.048 8.343 1.00 98.62 70 TYR A CA 1
ATOM 541 C C . TYR A 1 70 ? -7.243 -5.138 9.119 1.00 98.62 70 TYR A C 1
ATOM 543 O O . TYR A 1 70 ? -6.558 -4.128 9.277 1.00 98.62 70 TYR A O 1
ATOM 551 N N . LYS A 1 71 ? -6.826 -6.340 9.548 1.00 98.62 71 LYS A N 1
ATOM 552 C CA . LYS A 1 71 ? -5.546 -6.554 10.251 1.00 98.62 71 LYS A CA 1
ATOM 553 C C . LYS A 1 71 ? -4.355 -6.381 9.311 1.00 98.62 71 LYS A C 1
ATOM 555 O O . LYS A 1 71 ? -3.388 -5.690 9.649 1.00 98.62 71 LYS A O 1
ATOM 560 N N . SER A 1 72 ? -4.424 -6.976 8.122 1.00 98.69 72 SER A N 1
ATOM 561 C CA . SER A 1 72 ? -3.379 -6.803 7.112 1.00 98.69 72 SER A CA 1
ATOM 562 C C . SER A 1 72 ? -3.355 -5.370 6.573 1.00 98.69 72 SER A C 1
ATOM 564 O O . SER A 1 72 ? -2.271 -4.814 6.370 1.00 98.69 72 SER A O 1
ATOM 566 N N . ALA A 1 73 ? -4.523 -4.731 6.426 1.00 98.81 73 ALA A N 1
ATOM 567 C CA . ALA A 1 73 ? -4.610 -3.316 6.067 1.00 98.81 73 ALA A CA 1
ATOM 568 C C . ALA A 1 73 ? -3.931 -2.410 7.109 1.00 98.81 73 ALA A C 1
ATOM 570 O O . ALA A 1 73 ? -3.081 -1.592 6.750 1.00 98.81 73 ALA A O 1
ATOM 571 N N . GLU A 1 74 ? -4.229 -2.601 8.401 1.00 98.81 74 GLU A N 1
ATOM 572 C CA . GLU A 1 74 ? -3.601 -1.839 9.487 1.00 98.81 74 GLU A CA 1
ATOM 573 C C . GLU A 1 74 ? -2.075 -1.998 9.474 1.00 98.81 74 GLU A C 1
ATOM 575 O O . GLU A 1 74 ? -1.343 -1.020 9.633 1.00 98.81 74 GLU A O 1
ATOM 580 N N . THR A 1 75 ? -1.583 -3.212 9.221 1.00 98.75 75 THR A N 1
ATOM 581 C CA . THR A 1 75 ? -0.144 -3.493 9.145 1.00 98.75 75 THR A CA 1
ATOM 582 C C . THR A 1 75 ? 0.522 -2.722 8.000 1.00 98.75 75 THR A C 1
ATOM 584 O O . THR A 1 75 ? 1.560 -2.089 8.206 1.00 98.75 75 THR A O 1
ATOM 587 N N . ALA A 1 76 ? -0.081 -2.716 6.805 1.00 98.69 76 ALA A N 1
ATOM 588 C CA . ALA A 1 76 ? 0.438 -1.966 5.660 1.00 98.69 76 ALA A CA 1
ATOM 589 C C . ALA A 1 76 ? 0.454 -0.452 5.932 1.00 98.69 76 ALA A C 1
ATOM 591 O O . ALA A 1 76 ? 1.445 0.222 5.649 1.00 98.69 76 ALA A O 1
ATOM 592 N N . TYR A 1 77 ? -0.609 0.078 6.541 1.00 98.81 77 TYR A N 1
ATOM 593 C CA . TYR A 1 77 ? -0.719 1.499 6.863 1.00 98.81 77 TYR A CA 1
ATOM 594 C C . TYR A 1 77 ? 0.232 1.947 7.974 1.00 98.81 77 TYR A C 1
ATOM 596 O O . TYR A 1 77 ? 0.861 3.000 7.850 1.00 98.81 77 TYR A O 1
ATOM 604 N N . LYS A 1 78 ? 0.415 1.134 9.022 1.00 98.69 78 LYS A N 1
ATOM 605 C CA . LYS A 1 78 ? 1.415 1.391 10.067 1.00 98.69 78 LYS A CA 1
ATOM 606 C C . LYS A 1 78 ? 2.812 1.500 9.469 1.00 98.69 78 LYS A C 1
ATOM 608 O O . LYS A 1 78 ? 3.521 2.438 9.810 1.00 98.69 78 LYS A O 1
ATOM 613 N N . LYS A 1 79 ? 3.162 0.624 8.520 1.00 98.56 79 LYS A N 1
ATOM 614 C CA . LYS A 1 79 ? 4.460 0.667 7.836 1.00 98.56 79 LYS A CA 1
ATOM 615 C C . LYS A 1 79 ? 4.693 1.980 7.082 1.00 98.56 79 LYS A C 1
ATOM 617 O O . LYS A 1 79 ? 5.788 2.523 7.131 1.00 98.56 79 LYS A O 1
ATOM 622 N N . ILE A 1 80 ? 3.669 2.528 6.423 1.00 98.69 80 ILE A N 1
ATOM 623 C CA . ILE A 1 80 ? 3.769 3.852 5.779 1.00 98.69 80 ILE A CA 1
ATOM 624 C C . ILE A 1 80 ? 4.059 4.929 6.823 1.00 98.69 80 ILE A C 1
ATOM 626 O O . ILE A 1 80 ? 4.966 5.734 6.640 1.00 98.69 80 ILE A O 1
ATOM 630 N N . LYS A 1 81 ? 3.306 4.920 7.927 1.00 98.31 81 LYS A N 1
ATOM 631 C CA . LYS A 1 81 ? 3.449 5.910 8.996 1.00 98.31 81 LYS A CA 1
ATOM 632 C C . LYS A 1 81 ? 4.829 5.867 9.661 1.00 98.31 81 LYS A C 1
ATOM 634 O O . LYS A 1 81 ? 5.357 6.921 9.999 1.00 98.31 81 LYS A O 1
ATOM 639 N N . THR A 1 82 ? 5.388 4.676 9.878 1.00 98.25 82 THR A N 1
ATOM 640 C CA . THR A 1 82 ? 6.666 4.504 10.586 1.00 98.25 82 THR A CA 1
ATOM 641 C C . THR A 1 82 ? 7.871 4.690 9.679 1.00 98.25 82 THR A C 1
ATOM 643 O O . THR A 1 82 ? 8.810 5.385 10.056 1.00 98.25 82 THR A O 1
ATOM 646 N N . ASP A 1 83 ? 7.843 4.090 8.490 1.00 98.06 83 ASP A N 1
ATOM 647 C CA . ASP A 1 83 ? 9.037 3.951 7.653 1.00 98.06 83 ASP A CA 1
ATOM 648 C C . ASP A 1 83 ? 9.105 5.046 6.577 1.00 98.06 83 ASP A C 1
ATOM 650 O O . ASP A 1 83 ? 10.181 5.346 6.062 1.00 98.06 83 ASP A O 1
ATOM 654 N N . PHE A 1 84 ? 7.964 5.662 6.240 1.00 97.75 84 PHE A N 1
ATOM 655 C CA . PHE A 1 84 ? 7.844 6.658 5.171 1.00 97.75 84 PHE A CA 1
ATOM 656 C C . PHE A 1 84 ? 7.071 7.920 5.607 1.00 97.75 84 PHE A C 1
ATOM 658 O O . PHE A 1 84 ? 6.174 8.359 4.878 1.00 97.75 84 PHE A O 1
ATOM 665 N N . PRO A 1 85 ? 7.397 8.544 6.758 1.00 97.69 85 PRO A N 1
ATOM 666 C CA . PRO A 1 85 ? 6.618 9.655 7.316 1.00 97.69 85 PRO A CA 1
ATOM 667 C C . PRO A 1 85 ? 6.581 10.909 6.426 1.00 97.69 85 PRO A C 1
ATOM 669 O O . PRO A 1 85 ? 5.642 11.692 6.520 1.00 97.69 85 PRO A O 1
ATOM 672 N N . GLU A 1 86 ? 7.568 11.093 5.544 1.00 97.00 86 GLU A N 1
ATOM 673 C CA . GLU A 1 86 ? 7.647 12.229 4.609 1.00 97.00 86 GLU A CA 1
ATOM 674 C C . GLU A 1 86 ? 6.955 11.962 3.259 1.00 97.00 86 GLU A C 1
ATOM 676 O O . GLU A 1 86 ? 6.929 12.829 2.386 1.00 97.00 86 GLU A O 1
ATOM 681 N N . SER A 1 87 ? 6.409 10.758 3.053 1.00 97.69 87 SER A N 1
ATOM 682 C CA . SER A 1 87 ? 5.718 10.408 1.809 1.00 97.69 87 SER A CA 1
ATOM 683 C C . SER A 1 87 ? 4.375 11.124 1.673 1.00 97.69 87 SER A C 1
ATOM 685 O O . SER A 1 87 ? 3.705 11.448 2.658 1.00 97.69 87 SER A O 1
ATOM 687 N N . GLN A 1 88 ? 3.919 11.297 0.431 1.00 96.81 88 GLN A N 1
ATOM 688 C CA . GLN A 1 88 ? 2.586 11.836 0.166 1.00 96.81 88 GLN A CA 1
ATOM 689 C C . GLN A 1 88 ? 1.499 10.959 0.807 1.00 96.81 88 GLN A C 1
ATOM 691 O O . GLN A 1 88 ? 0.496 11.469 1.308 1.00 96.81 88 GLN A O 1
ATOM 696 N N . GLU A 1 89 ? 1.689 9.640 0.827 1.00 98.06 89 GLU A N 1
ATOM 697 C CA . GLU A 1 89 ? 0.746 8.689 1.405 1.00 98.06 89 GLU A CA 1
ATOM 698 C C . GLU A 1 89 ? 0.590 8.868 2.918 1.00 98.06 89 GLU A C 1
ATOM 700 O O . GLU A 1 89 ? -0.543 8.804 3.413 1.00 98.06 89 GLU A O 1
ATOM 705 N N . ALA A 1 90 ? 1.686 9.159 3.629 1.00 98.19 90 ALA A N 1
ATOM 706 C CA . ALA A 1 90 ? 1.681 9.379 5.073 1.00 98.19 90 ALA A CA 1
ATOM 707 C C . ALA A 1 90 ? 0.770 10.544 5.492 1.00 98.19 90 ALA A C 1
ATOM 709 O O . ALA A 1 90 ? 0.098 10.446 6.515 1.00 98.19 90 ALA A O 1
ATOM 710 N N . SER A 1 91 ? 0.629 11.588 4.665 1.00 97.06 91 SER A N 1
ATOM 711 C CA . SER A 1 91 ? -0.239 12.744 4.968 1.00 97.06 91 SER A CA 1
ATOM 712 C C . SER A 1 91 ? -1.718 12.390 5.200 1.00 97.06 91 SER A C 1
ATOM 714 O O . SER A 1 91 ? -2.444 13.133 5.856 1.00 97.06 91 SER A O 1
ATOM 716 N N . THR A 1 92 ? -2.173 11.245 4.676 1.00 94.56 92 THR A N 1
ATOM 717 C CA . THR A 1 92 ? -3.568 10.775 4.782 1.00 94.56 92 THR A CA 1
ATOM 718 C C . THR A 1 92 ? -3.715 9.496 5.606 1.00 94.56 92 THR A C 1
ATOM 720 O O . THR A 1 92 ? -4.826 8.980 5.748 1.00 94.56 92 THR A O 1
ATOM 723 N N . ILE A 1 93 ? -2.611 8.955 6.132 1.00 98.44 93 ILE A N 1
ATOM 724 C CA . ILE A 1 93 ? -2.582 7.583 6.644 1.00 98.44 93 ILE A CA 1
ATOM 725 C C . ILE A 1 93 ? -3.323 7.415 7.968 1.00 98.44 93 ILE A C 1
ATOM 727 O O . ILE A 1 93 ? -3.908 6.363 8.208 1.00 98.44 93 ILE A O 1
ATOM 731 N N . ASP A 1 94 ? -3.377 8.460 8.794 1.00 98.31 94 ASP A N 1
ATOM 732 C CA . ASP A 1 94 ? -4.061 8.414 10.089 1.00 98.31 94 ASP A CA 1
ATOM 733 C C . ASP A 1 94 ? -5.571 8.207 9.946 1.00 98.31 94 ASP A C 1
ATOM 735 O O . ASP A 1 94 ? -6.163 7.444 10.708 1.00 98.31 94 ASP A O 1
ATOM 739 N N . GLY A 1 95 ? -6.191 8.807 8.924 1.00 98.50 95 GLY A N 1
ATOM 740 C CA . GLY A 1 95 ? -7.605 8.573 8.624 1.00 98.50 95 GLY A CA 1
ATOM 741 C C . GLY A 1 95 ? -7.877 7.133 8.182 1.00 98.50 95 GLY A C 1
ATOM 742 O O . GLY A 1 95 ? -8.875 6.538 8.586 1.00 98.50 95 GLY A O 1
ATOM 743 N N . LEU A 1 96 ? -6.969 6.549 7.394 1.00 98.31 96 LEU A N 1
ATOM 744 C CA . LEU A 1 96 ? -7.058 5.150 6.969 1.00 98.31 96 LEU A CA 1
ATOM 745 C C . LEU A 1 96 ? -6.860 4.193 8.153 1.00 98.31 96 LEU A C 1
ATOM 747 O O . LEU A 1 96 ? -7.620 3.239 8.288 1.00 98.31 96 LEU A O 1
ATOM 751 N N . LEU A 1 97 ? -5.901 4.478 9.041 1.00 98.56 97 LEU A N 1
ATOM 752 C CA . LEU A 1 97 ? -5.677 3.720 10.274 1.00 98.56 97 LEU A CA 1
ATOM 753 C C . LEU A 1 97 ? -6.900 3.751 11.193 1.00 98.56 97 LEU A C 1
ATOM 755 O O . LEU A 1 97 ? -7.362 2.696 11.617 1.00 98.56 97 LEU A O 1
ATOM 759 N N . GLY A 1 98 ? -7.462 4.936 11.448 1.00 98.44 98 GLY A N 1
ATOM 760 C CA . GLY A 1 98 ? -8.671 5.065 12.262 1.00 98.44 98 GLY A CA 1
ATOM 761 C C . GLY A 1 98 ? -9.855 4.302 11.665 1.00 98.44 98 GLY A C 1
ATOM 762 O O . GLY A 1 98 ? -10.583 3.629 12.392 1.00 98.44 98 GLY A O 1
ATOM 763 N N . ARG A 1 99 ? -10.009 4.338 10.333 1.00 97.94 99 ARG A N 1
ATOM 764 C CA . ARG A 1 99 ? -11.042 3.570 9.631 1.00 97.94 99 ARG A CA 1
ATOM 765 C C . ARG A 1 99 ? -10.877 2.068 9.847 1.00 97.94 99 ARG A C 1
ATOM 767 O O . ARG A 1 99 ? -11.830 1.435 10.279 1.00 97.94 99 ARG A O 1
ATOM 774 N N . VAL A 1 100 ? -9.698 1.495 9.584 1.00 98.31 100 VAL A N 1
ATOM 775 C CA . VAL A 1 100 ? -9.507 0.037 9.725 1.00 98.31 100 VAL A CA 1
ATOM 776 C C . VAL A 1 100 ? -9.605 -0.426 11.174 1.00 98.31 100 VAL A C 1
ATOM 778 O O . VAL A 1 100 ? -10.158 -1.489 11.426 1.00 98.31 100 VAL A O 1
ATOM 781 N N . GLN A 1 101 ? -9.141 0.382 12.130 1.00 97.88 101 GLN A N 1
ATOM 782 C CA . GLN A 1 101 ? -9.221 0.067 13.558 1.00 97.88 101 GLN A CA 1
ATOM 783 C C . GLN A 1 101 ? -10.659 0.030 14.080 1.00 97.88 101 GLN A C 1
ATOM 785 O O . GLN A 1 101 ? -10.944 -0.741 14.986 1.00 97.88 101 GLN A O 1
ATOM 790 N N . ALA A 1 102 ? -11.575 0.806 13.494 1.00 98.12 102 ALA A N 1
ATOM 791 C CA . ALA A 1 102 ? -12.995 0.753 13.844 1.00 98.12 102 ALA A CA 1
ATOM 792 C C . ALA A 1 102 ? -13.688 -0.558 13.412 1.00 98.12 102 ALA A C 1
ATOM 794 O O . ALA A 1 102 ? -14.803 -0.829 13.856 1.00 98.12 102 ALA A O 1
ATOM 795 N N . HIS A 1 103 ? -13.049 -1.352 12.546 1.00 96.62 103 HIS A N 1
ATOM 796 C CA . HIS A 1 103 ? -13.543 -2.646 12.070 1.00 96.62 103 HIS A CA 1
ATOM 797 C C . HIS A 1 103 ? -12.861 -3.858 12.738 1.00 96.62 103 HIS A C 1
ATOM 799 O O . HIS A 1 103 ? -13.202 -4.993 12.396 1.00 96.62 103 HIS A O 1
ATOM 805 N N . LEU A 1 104 ? -11.895 -3.637 13.641 1.00 90.50 104 LEU A N 1
ATOM 806 C CA . LEU A 1 104 ? -11.193 -4.686 14.397 1.00 90.50 104 LEU A CA 1
ATOM 807 C C . LEU A 1 104 ? -11.919 -5.039 15.697 1.00 90.50 104 LEU A C 1
ATOM 809 O O . LEU A 1 104 ? -11.886 -6.244 16.040 1.00 90.50 104 LEU A O 1
#

pLDDT: mean 94.42, std 9.4, range [55.25, 98.88]

Radius of gyration: 13.39 Å; chains: 1; bounding box: 30×24×37 Å

Sequence (104 aa):
AKALEKYAPTGSQILDPLVIGLTGDAYSELKDYKKAADYYKQASEKSSNSYTTPLFLKKLGLVYEAQNDYKSAETAYKKIKTDFPESQEASTIDGLLGRVQAHL